Protein AF-A0A200QWJ7-F1 (afdb_monomer_lite)

Secondary structure (DSSP, 8-state):
---TTTEEEEEEEE-SSEEEEEEEETTT--EEEEEEEE--SSGGGHHHHHHHHHHHHHSS-S-EEEEEE----S-GGGS-----SS---------

Radius of gyration: 20.04 Å; chains: 1; bounding box: 32×30×62 Å

Organism: Macleaya cordata (NCBI:txid56857)

InterPro domains:
  IPR005135 Endonuclease/exonuclease/phosphatase [PF03372] (32-87)
  IPR036691 Endonuclease/exonuclease/phosphatase superfamily [G3DSA:3.60.10.10] (1-93)
  IPR036691 Endonuclease/exonuclease/phosphatase superfamily [SSF56219] (24-78)

Foldseek 3Di:
DDDCQFKDWDDWDDDPFKIKTWIAGPPPRAIEIEIEGDADLDPVCLVVVVVVVVCSCPVPVHHYDYDYDNNDDPDPVVPPPPPDDDDDDDDDDDD

pLDDT: mean 84.09, std 18.81, range [35.03, 97.62]

Sequence (95 aa):
MWDDLKLELKDELITTHSLSLLFRNRVDDFEWGFTYVYSPIEYSKKVSFWAELDVARNWKQVPWVVAGDFNATLDKAERNRRGRGGGGGWGQEEI

Structure (mmCIF, N/CA/C/O backbone):
data_AF-A0A200QWJ7-F1
#
_entry.id   AF-A0A200QWJ7-F1
#
loop_
_atom_site.group_PDB
_atom_site.id
_atom_site.type_symbol
_atom_site.label_atom_id
_atom_site.label_alt_id
_atom_site.label_comp_id
_atom_site.label_asym_id
_atom_site.label_entity_id
_atom_site.label_seq_id
_atom_site.pdbx_PDB_ins_code
_atom_site.Cartn_x
_atom_site.Cartn_y
_atom_site.Cartn_z
_atom_site.occupancy
_atom_site.B_iso_or_equiv
_atom_site.auth_seq_id
_atom_site.auth_comp_id
_atom_site.auth_asym_id
_atom_site.auth_atom_id
_atom_site.pdbx_PDB_model_num
ATOM 1 N N . MET A 1 1 ? -12.396 16.040 -0.297 1.00 57.06 1 MET A N 1
ATOM 2 C CA . MET A 1 1 ? -11.797 16.082 1.052 1.00 57.06 1 MET A CA 1
ATOM 3 C C . MET A 1 1 ? -12.404 14.919 1.814 1.00 57.06 1 MET A C 1
ATOM 5 O O . MET A 1 1 ? -13.611 14.740 1.687 1.00 57.06 1 MET A O 1
ATOM 9 N N . TRP A 1 2 ? -11.602 14.052 2.430 1.00 69.31 2 TRP A N 1
ATOM 10 C CA . TRP A 1 2 ? -12.125 12.889 3.159 1.00 69.31 2 TRP A CA 1
ATOM 11 C C . TRP A 1 2 ? -12.969 13.352 4.359 1.00 69.31 2 TRP A C 1
ATOM 13 O O . TRP A 1 2 ? -12.809 14.469 4.844 1.00 69.31 2 TRP A O 1
ATOM 23 N N . ASP A 1 3 ? -13.922 12.523 4.784 1.00 78.88 3 ASP A N 1
ATOM 24 C CA . ASP A 1 3 ? -14.778 12.821 5.933 1.00 78.88 3 ASP A CA 1
ATOM 25 C C . ASP A 1 3 ? -14.004 12.510 7.223 1.00 78.88 3 ASP A C 1
ATOM 27 O O . ASP A 1 3 ? -13.919 11.352 7.644 1.00 78.88 3 ASP A O 1
ATOM 31 N N . ASP A 1 4 ? -13.417 13.546 7.828 1.00 79.06 4 ASP A N 1
ATOM 32 C CA . ASP A 1 4 ? -12.613 13.459 9.059 1.00 79.06 4 ASP A CA 1
ATOM 33 C C . ASP A 1 4 ? -13.392 12.879 10.252 1.00 79.06 4 ASP A C 1
ATOM 35 O O . ASP A 1 4 ? -12.796 12.439 11.241 1.00 79.06 4 ASP A O 1
ATOM 39 N N . LEU A 1 5 ? -14.727 12.848 10.167 1.00 82.69 5 LEU A N 1
ATOM 40 C CA . LEU A 1 5 ? -15.597 12.247 11.178 1.00 82.69 5 LEU A CA 1
ATOM 41 C C . LEU A 1 5 ? -15.687 10.722 11.052 1.00 82.69 5 LEU A C 1
ATOM 43 O O . LEU A 1 5 ? -16.142 10.066 11.987 1.00 82.69 5 LEU A O 1
ATOM 47 N N . LYS A 1 6 ? -15.253 10.144 9.927 1.00 88.06 6 LYS A N 1
ATOM 48 C CA . LYS A 1 6 ? -15.324 8.697 9.662 1.00 88.06 6 LYS A CA 1
ATOM 49 C C . LYS A 1 6 ? -13.958 8.038 9.606 1.00 88.06 6 LYS A C 1
ATOM 51 O O . LYS A 1 6 ? -13.812 6.918 10.085 1.00 88.06 6 LYS A O 1
ATOM 56 N N . LEU A 1 7 ? -12.967 8.720 9.042 1.00 93.69 7 LEU A N 1
ATOM 57 C CA . LEU A 1 7 ? -11.618 8.187 8.885 1.00 93.6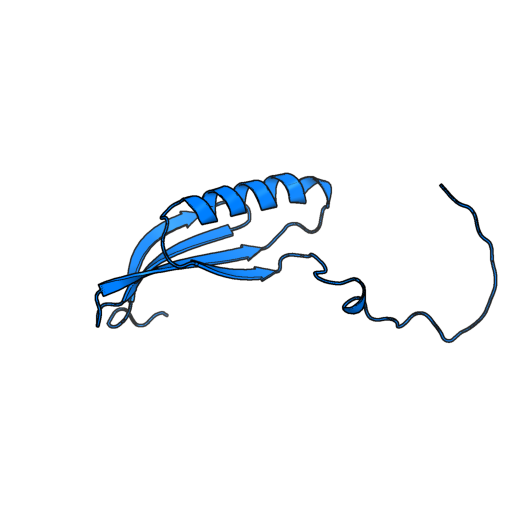9 7 LEU A CA 1
ATOM 58 C C . LEU A 1 7 ? -10.611 9.046 9.643 1.00 93.69 7 LEU A C 1
ATOM 60 O O . LEU A 1 7 ? -10.645 10.272 9.604 1.00 93.69 7 LEU A O 1
ATOM 64 N N . GLU A 1 8 ? -9.692 8.376 10.320 1.00 94.62 8 GLU A N 1
ATOM 65 C CA . GLU A 1 8 ? -8.505 8.968 10.919 1.00 94.62 8 GLU A CA 1
ATOM 66 C C . GLU A 1 8 ? -7.282 8.526 10.123 1.00 94.62 8 GLU A C 1
ATOM 68 O O . GLU A 1 8 ? -7.020 7.328 10.020 1.00 94.62 8 GLU A O 1
ATOM 73 N N . LEU A 1 9 ? -6.527 9.479 9.578 1.00 94.56 9 LEU A N 1
ATOM 74 C CA . LEU A 1 9 ? -5.208 9.202 9.019 1.00 94.56 9 LEU A CA 1
ATOM 75 C C . LEU A 1 9 ? -4.214 9.007 10.171 1.00 94.56 9 LEU A C 1
ATOM 77 O O . LEU A 1 9 ? -4.026 9.906 10.989 1.00 94.56 9 LEU A O 1
ATOM 81 N N . LYS A 1 10 ? -3.607 7.823 10.244 1.00 95.12 10 LYS A N 1
ATOM 82 C CA . LYS A 1 10 ? -2.647 7.439 11.286 1.00 95.12 10 LYS A CA 1
ATOM 83 C C . LYS A 1 10 ? -1.207 7.714 10.891 1.00 95.12 10 LYS A C 1
ATOM 85 O O . LYS A 1 10 ? -0.406 8.086 11.741 1.00 95.12 10 LYS A O 1
ATOM 90 N N . ASP A 1 11 ? -0.879 7.446 9.634 1.00 95.81 11 ASP A N 1
ATOM 91 C CA . ASP A 1 11 ? 0.488 7.494 9.132 1.00 95.81 11 ASP A CA 1
ATOM 92 C C . ASP A 1 11 ? 0.482 7.582 7.603 1.00 95.81 11 ASP A C 1
ATOM 94 O O . ASP A 1 11 ? -0.481 7.158 6.952 1.00 95.81 11 ASP A O 1
ATOM 98 N N . GLU A 1 12 ? 1.577 8.071 7.035 1.00 95.88 12 GLU A N 1
ATOM 99 C CA . GLU A 1 12 ? 1.791 8.122 5.592 1.00 95.88 12 GLU A CA 1
ATOM 100 C C . GLU A 1 12 ? 3.221 7.726 5.205 1.00 95.88 12 GLU A C 1
ATOM 102 O O . GLU A 1 12 ? 4.191 7.983 5.914 1.00 95.88 12 GLU A O 1
ATOM 107 N N . LEU A 1 13 ? 3.348 7.093 4.043 1.00 96.19 13 LEU A N 1
ATOM 108 C CA . LEU A 1 13 ? 4.617 6.773 3.408 1.00 96.19 13 LEU A CA 1
ATOM 109 C C . LEU A 1 13 ? 4.560 7.255 1.961 1.00 96.19 13 LEU A C 1
ATOM 111 O O . LEU A 1 13 ? 3.790 6.741 1.147 1.00 96.19 13 LEU A O 1
ATOM 115 N N . ILE A 1 14 ? 5.399 8.236 1.647 1.00 96.44 14 ILE A N 1
ATOM 116 C CA . ILE A 1 14 ? 5.514 8.823 0.313 1.00 96.44 14 ILE A CA 1
ATOM 117 C C . ILE A 1 14 ? 6.805 8.316 -0.322 1.00 96.44 14 ILE A C 1
ATOM 119 O O . ILE A 1 14 ? 7.888 8.473 0.242 1.00 96.44 14 ILE A O 1
ATOM 123 N N . THR A 1 15 ? 6.692 7.717 -1.502 1.00 95.94 15 THR A N 1
ATOM 124 C CA . THR A 1 15 ? 7.831 7.278 -2.312 1.00 95.94 15 THR A CA 1
ATOM 125 C C . THR A 1 15 ? 7.784 7.940 -3.685 1.00 95.94 15 THR A C 1
ATOM 127 O O . THR A 1 15 ? 6.902 8.742 -3.985 1.00 95.94 15 THR A O 1
ATOM 130 N N . THR A 1 16 ? 8.743 7.605 -4.546 1.00 95.62 16 THR A N 1
ATOM 131 C CA . THR A 1 16 ? 8.825 8.144 -5.907 1.00 95.62 16 THR A CA 1
ATOM 132 C C . THR A 1 16 ? 7.562 7.866 -6.723 1.00 95.62 16 THR A C 1
ATOM 134 O O . THR A 1 16 ? 7.128 8.719 -7.494 1.00 95.62 16 THR A O 1
ATOM 137 N N . HIS A 1 17 ? 6.979 6.675 -6.567 1.00 94.94 17 HIS A N 1
ATOM 138 C CA . HIS A 1 17 ? 5.876 6.202 -7.404 1.00 94.94 17 HIS A CA 1
ATOM 139 C C . HIS A 1 17 ? 4.616 5.833 -6.616 1.00 94.94 17 HIS A C 1
ATOM 141 O O . HIS A 1 17 ? 3.657 5.326 -7.206 1.00 94.94 17 HIS A O 1
ATOM 147 N N . SER A 1 18 ? 4.608 6.030 -5.295 1.00 96.00 18 SER A N 1
ATOM 148 C CA . SER A 1 18 ? 3.484 5.630 -4.454 1.00 96.00 18 SER A CA 1
ATOM 149 C C . SER A 1 18 ? 3.230 6.579 -3.285 1.00 96.00 18 SER A C 1
ATOM 151 O O . SER A 1 18 ? 4.147 7.185 -2.734 1.00 96.00 18 SER A O 1
ATOM 153 N N . LEU A 1 19 ? 1.959 6.673 -2.905 1.00 97.19 19 LEU A N 1
ATOM 154 C CA . LEU A 1 19 ? 1.479 7.304 -1.683 1.00 97.19 19 LEU A CA 1
ATOM 155 C C . LEU A 1 19 ? 0.725 6.239 -0.893 1.00 97.19 19 LEU A C 1
ATOM 157 O O . LEU A 1 19 ? -0.347 5.809 -1.316 1.00 97.19 19 LEU A O 1
ATOM 161 N N . SER A 1 20 ? 1.281 5.810 0.232 1.00 96.88 20 SER A N 1
ATOM 162 C CA . SER A 1 20 ? 0.653 4.839 1.126 1.00 96.88 20 SER A CA 1
ATOM 163 C C . SER A 1 20 ? 0.135 5.534 2.375 1.00 96.88 20 SER A C 1
ATOM 165 O O . SER A 1 20 ? 0.853 6.305 2.998 1.00 96.88 20 SER A O 1
ATOM 167 N N . LEU A 1 21 ? -1.107 5.251 2.739 1.00 96.19 21 LEU A N 1
ATOM 168 C CA . LEU A 1 21 ? -1.830 5.861 3.843 1.00 96.19 21 LEU A CA 1
ATOM 169 C C . LEU A 1 21 ? -2.338 4.756 4.761 1.00 96.19 21 LEU A C 1
ATOM 171 O O . LEU A 1 21 ? -2.895 3.763 4.289 1.00 96.19 21 LEU A O 1
ATOM 175 N N . LEU A 1 22 ? -2.163 4.932 6.066 1.00 96.62 22 LEU A N 1
ATOM 176 C CA . LEU A 1 22 ? -2.789 4.085 7.074 1.00 96.62 22 LEU A CA 1
ATOM 177 C C . LEU A 1 22 ? -4.016 4.807 7.622 1.00 96.62 22 LEU A C 1
ATOM 179 O O . LEU A 1 22 ? -3.893 5.874 8.224 1.00 96.62 22 LEU A O 1
ATOM 183 N N . PHE A 1 23 ? -5.188 4.210 7.448 1.00 95.38 23 PHE A N 1
ATOM 184 C CA . PHE A 1 23 ? -6.431 4.731 7.992 1.00 95.38 23 PHE A CA 1
ATOM 185 C C . PHE A 1 23 ? -6.931 3.875 9.143 1.00 95.38 23 PHE A C 1
ATOM 187 O O . PHE A 1 23 ? -6.804 2.654 9.126 1.00 95.38 23 PHE A O 1
ATOM 194 N N . ARG A 1 24 ? -7.589 4.532 10.096 1.00 96.12 24 ARG A N 1
ATOM 195 C CA . ARG A 1 24 ? -8.461 3.903 11.085 1.00 96.12 24 ARG A CA 1
ATOM 196 C C . ARG A 1 24 ? -9.886 4.402 10.891 1.00 96.12 24 ARG A C 1
ATOM 198 O O . ARG A 1 24 ? -10.119 5.612 10.867 1.00 96.12 24 ARG A O 1
ATOM 205 N N . ASN A 1 25 ? -10.844 3.492 10.766 1.00 95.25 25 ASN A N 1
ATOM 206 C CA . ASN A 1 25 ? -12.257 3.844 10.822 1.00 95.25 25 ASN A CA 1
ATOM 207 C C . ASN A 1 25 ? -12.633 4.202 12.265 1.00 95.25 25 ASN A C 1
ATOM 209 O O . ASN A 1 25 ? -12.386 3.437 13.190 1.00 95.25 25 ASN A O 1
ATOM 213 N N . ARG A 1 26 ? -13.233 5.376 12.469 1.00 93.50 26 ARG A N 1
ATOM 214 C CA . ARG A 1 26 ? -13.607 5.858 13.806 1.00 93.50 26 ARG A CA 1
ATOM 215 C C . ARG A 1 26 ? -14.787 5.100 14.419 1.00 93.50 26 ARG A C 1
ATOM 217 O O . ARG A 1 26 ? -14.989 5.196 15.622 1.00 93.50 26 ARG A O 1
ATOM 224 N N . VAL A 1 27 ? -15.588 4.408 13.605 1.00 93.44 27 VAL A N 1
ATOM 225 C CA . VAL A 1 27 ? -16.821 3.738 14.058 1.00 93.44 27 VAL A CA 1
ATOM 226 C C . VAL A 1 27 ? -16.537 2.382 14.705 1.00 93.44 27 VAL A C 1
ATOM 228 O O . VAL A 1 27 ? -17.177 2.038 15.694 1.00 93.44 27 VAL A O 1
ATOM 231 N N . ASP A 1 28 ? -15.606 1.615 14.145 1.00 95.12 28 ASP A N 1
ATOM 232 C CA . ASP A 1 28 ? -15.308 0.232 14.543 1.00 95.12 28 ASP A CA 1
ATOM 233 C C . ASP A 1 28 ? -13.823 -0.000 14.877 1.00 95.12 28 ASP A C 1
ATOM 235 O O . ASP A 1 28 ? -13.420 -1.138 15.109 1.00 95.12 28 ASP A O 1
ATOM 239 N N . ASP A 1 29 ? -13.014 1.067 14.901 1.00 95.38 29 ASP A N 1
ATOM 240 C CA . ASP A 1 29 ? -11.561 1.040 15.113 1.00 95.38 29 ASP A CA 1
ATOM 241 C C . ASP A 1 29 ? -10.785 0.156 14.114 1.00 95.38 29 ASP A C 1
ATOM 243 O O . ASP A 1 29 ? -9.623 -0.182 14.344 1.00 95.38 29 ASP A O 1
ATOM 247 N N . PHE A 1 30 ? -11.384 -0.188 12.970 1.00 96.00 30 PHE A N 1
ATOM 248 C CA . PHE A 1 30 ? -10.734 -1.014 11.959 1.00 96.00 30 PHE A CA 1
ATOM 249 C C . PHE A 1 30 ? -9.618 -0.253 11.233 1.00 96.00 30 PHE A C 1
ATOM 251 O O . PHE A 1 30 ? -9.854 0.806 10.640 1.00 96.00 30 PHE A O 1
ATOM 258 N N . GLU A 1 31 ? -8.408 -0.818 11.235 1.00 96.25 31 GLU A N 1
ATOM 259 C CA . GLU A 1 31 ? -7.248 -0.266 10.533 1.00 96.25 31 GLU A CA 1
ATOM 260 C C . GLU A 1 31 ? -7.023 -0.937 9.176 1.00 96.25 31 GLU A C 1
ATOM 262 O O . GLU A 1 31 ? -7.058 -2.163 9.047 1.00 96.25 31 GLU A O 1
ATOM 267 N N . TRP A 1 32 ? -6.763 -0.123 8.156 1.00 96.12 32 TRP A N 1
ATOM 268 C CA . TRP A 1 32 ? -6.491 -0.586 6.801 1.00 96.12 32 TRP A CA 1
ATOM 269 C C . TRP A 1 32 ? -5.562 0.371 6.060 1.00 96.12 32 TRP A C 1
ATOM 271 O O . TRP A 1 32 ? -5.542 1.581 6.290 1.00 96.12 32 TRP A O 1
ATOM 281 N N . GLY A 1 33 ? -4.764 -0.200 5.166 1.00 96.56 33 GLY A N 1
ATOM 282 C CA . GLY A 1 33 ? -3.828 0.526 4.328 1.00 96.56 33 GLY A CA 1
ATOM 283 C C . GLY A 1 33 ? -4.423 0.820 2.958 1.00 96.56 33 GLY A C 1
ATOM 284 O O . GLY A 1 33 ? -5.052 -0.042 2.342 1.00 96.56 33 GLY A O 1
ATOM 285 N N . PHE A 1 34 ? -4.151 2.011 2.443 1.00 96.38 34 PHE A N 1
ATOM 286 C CA . PHE A 1 34 ? -4.424 2.381 1.064 1.00 96.38 34 PHE A CA 1
ATOM 287 C C . PHE A 1 34 ? -3.142 2.851 0.394 1.00 96.38 34 PHE A C 1
ATOM 289 O O . PHE A 1 34 ? -2.506 3.774 0.886 1.00 96.38 34 PHE A O 1
ATOM 296 N N . THR A 1 35 ? -2.785 2.269 -0.746 1.00 97.62 35 THR A N 1
ATOM 297 C CA . THR A 1 35 ? -1.674 2.757 -1.563 1.00 97.62 35 THR A CA 1
ATOM 298 C C . THR A 1 35 ? -2.185 3.219 -2.915 1.00 97.62 35 THR A C 1
ATOM 300 O O . THR A 1 35 ? -2.727 2.432 -3.691 1.00 97.62 35 THR A O 1
ATOM 303 N N . TYR A 1 36 ? -1.973 4.496 -3.214 1.00 97.38 36 TYR A N 1
ATOM 304 C CA . TYR A 1 36 ? -2.123 5.032 -4.556 1.00 97.38 36 TYR A CA 1
ATOM 305 C C . TYR A 1 36 ? -0.793 4.934 -5.303 1.00 97.38 36 TYR A C 1
ATOM 307 O O . TYR A 1 36 ? 0.233 5.358 -4.772 1.00 97.38 36 TYR A O 1
ATOM 315 N N . VAL A 1 37 ? -0.792 4.399 -6.524 1.00 97.38 37 VAL A N 1
ATOM 316 C CA . VAL A 1 37 ? 0.417 4.261 -7.347 1.00 97.38 37 VAL A CA 1
ATOM 317 C C . VAL A 1 37 ? 0.341 5.006 -8.671 1.00 97.38 37 VAL A C 1
ATOM 319 O O . VAL A 1 37 ? -0.708 5.094 -9.310 1.00 97.38 37 VAL A O 1
ATOM 322 N N . TYR A 1 38 ? 1.504 5.464 -9.124 1.00 95.75 38 TYR A N 1
ATOM 323 C CA . TYR A 1 38 ? 1.728 5.880 -10.499 1.00 95.75 38 TYR A CA 1
ATOM 324 C C . TYR A 1 38 ? 3.046 5.290 -11.003 1.00 95.75 38 TYR A C 1
ATOM 326 O O . TYR A 1 38 ? 4.137 5.793 -10.735 1.00 95.75 38 TYR A O 1
ATOM 334 N N . SER A 1 39 ? 2.942 4.158 -11.693 1.00 95.31 39 SER A N 1
ATOM 335 C CA . SER A 1 39 ? 4.088 3.370 -12.131 1.00 95.31 39 SER A CA 1
ATOM 336 C C . SER A 1 39 ? 4.802 4.021 -13.318 1.00 95.31 39 SER A C 1
ATOM 338 O O . SER A 1 39 ? 4.138 4.549 -14.211 1.00 95.31 39 SER A O 1
ATOM 340 N N . PRO A 1 40 ? 6.139 3.934 -13.411 1.00 94.31 40 PRO A N 1
ATOM 341 C CA . PRO A 1 40 ? 6.877 4.489 -14.538 1.00 94.31 40 PRO A CA 1
ATOM 342 C C . PRO A 1 40 ? 6.533 3.766 -15.846 1.00 94.31 40 PRO A C 1
ATOM 344 O O . PRO A 1 40 ? 6.237 2.567 -15.854 1.00 94.31 40 PRO A O 1
ATOM 347 N N . ILE A 1 41 ? 6.603 4.489 -16.965 1.00 92.25 41 ILE A N 1
ATOM 348 C CA . ILE A 1 41 ? 6.424 3.918 -18.311 1.00 92.25 41 ILE A CA 1
ATOM 349 C C . ILE A 1 41 ? 7.677 3.129 -18.717 1.00 92.25 41 ILE A C 1
ATOM 351 O O . ILE A 1 41 ? 7.581 2.105 -19.395 1.00 92.25 41 ILE A O 1
ATOM 355 N N . GLU A 1 42 ? 8.863 3.571 -18.285 1.00 92.19 42 GLU A N 1
ATOM 356 C CA . GLU A 1 42 ? 10.115 2.912 -18.647 1.00 92.19 42 GLU A CA 1
ATOM 357 C C . GLU A 1 42 ? 10.267 1.558 -17.944 1.00 92.19 42 GLU A C 1
ATOM 359 O O . GLU A 1 42 ? 10.278 1.466 -16.714 1.00 92.19 42 GLU A O 1
ATOM 364 N N . TYR A 1 43 ? 10.473 0.499 -18.733 1.00 88.75 43 TYR A N 1
ATOM 365 C CA . TYR A 1 43 ? 10.627 -0.865 -18.221 1.00 88.75 43 TYR A CA 1
ATOM 366 C C . TYR A 1 43 ? 11.789 -1.003 -17.223 1.00 88.75 43 TYR A C 1
ATOM 368 O O . TYR A 1 43 ? 11.672 -1.711 -16.226 1.00 88.75 43 TYR A O 1
ATOM 376 N N . SER A 1 44 ? 12.887 -0.269 -17.437 1.00 92.06 44 SER A N 1
ATOM 377 C CA . SER A 1 44 ? 14.060 -0.277 -16.551 1.00 92.06 44 SER A CA 1
ATOM 378 C C . SER A 1 44 ? 13.755 0.190 -15.124 1.00 92.06 44 SER A C 1
ATOM 380 O O . SER A 1 44 ? 14.414 -0.255 -14.188 1.00 92.06 44 SER A O 1
ATOM 382 N N . LYS A 1 45 ? 12.735 1.036 -14.935 1.00 93.00 45 LYS A N 1
ATOM 383 C CA . LYS A 1 45 ? 12.313 1.541 -13.618 1.00 93.00 45 L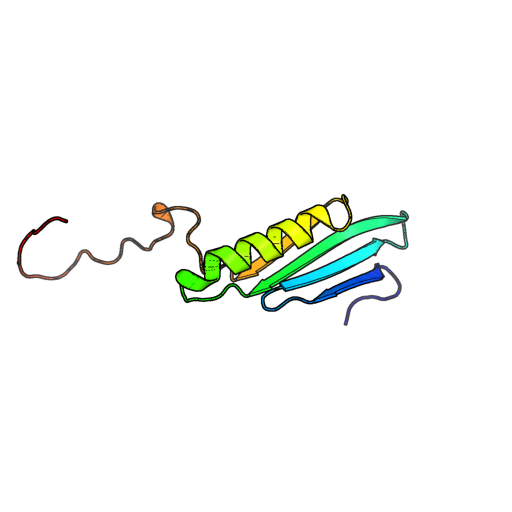YS A CA 1
ATOM 384 C C . LYS A 1 45 ? 11.211 0.699 -12.971 1.00 93.00 45 LYS A C 1
ATOM 386 O O . LYS A 1 45 ? 10.831 0.950 -11.829 1.00 93.00 45 LYS A O 1
ATOM 391 N N . LYS A 1 46 ? 10.687 -0.322 -13.659 1.00 92.69 46 LYS A N 1
ATOM 392 C CA . LYS A 1 46 ? 9.659 -1.204 -13.084 1.00 92.69 46 LYS A CA 1
ATOM 393 C C . LYS A 1 46 ? 10.187 -2.001 -11.897 1.00 92.69 46 LYS A C 1
ATOM 395 O O . LYS A 1 46 ? 9.447 -2.213 -10.949 1.00 92.69 46 LYS A O 1
ATOM 400 N N . VAL A 1 47 ? 11.457 -2.410 -11.918 1.00 94.19 47 VAL A N 1
ATOM 401 C CA . VAL A 1 47 ? 12.063 -3.168 -10.809 1.00 94.19 47 VAL A CA 1
ATOM 402 C C . VAL A 1 47 ? 12.048 -2.351 -9.516 1.00 94.19 47 VAL A C 1
ATOM 404 O O . VAL A 1 47 ? 11.604 -2.852 -8.488 1.00 94.19 47 VAL A O 1
ATOM 407 N N . SER A 1 48 ? 12.459 -1.079 -9.573 1.00 93.81 48 SER A N 1
ATOM 408 C CA . SER A 1 48 ? 12.405 -0.190 -8.408 1.00 93.81 48 SER A CA 1
ATOM 409 C C . SER A 1 48 ? 10.968 0.091 -7.974 1.00 93.81 48 SER A C 1
ATOM 411 O O . SER A 1 48 ? 10.686 0.067 -6.785 1.00 93.81 48 SER A O 1
ATOM 413 N N . PHE A 1 49 ? 10.045 0.275 -8.923 1.00 95.62 49 PHE A N 1
ATOM 414 C CA . PHE A 1 49 ? 8.621 0.441 -8.623 1.00 95.62 49 PHE A CA 1
ATOM 415 C C . PHE A 1 49 ? 8.038 -0.749 -7.845 1.00 95.62 49 PHE A C 1
ATOM 417 O O . PHE A 1 49 ? 7.358 -0.558 -6.839 1.00 95.62 49 PHE A O 1
ATOM 424 N N . TRP A 1 50 ? 8.319 -1.981 -8.276 1.00 94.81 50 TRP A N 1
ATOM 425 C CA . TRP A 1 50 ? 7.837 -3.174 -7.577 1.00 94.81 50 TRP A CA 1
ATOM 426 C C . TRP A 1 50 ? 8.482 -3.344 -6.199 1.00 94.81 50 TRP A C 1
ATOM 428 O O . TRP A 1 50 ? 7.802 -3.775 -5.272 1.00 94.81 50 TRP A O 1
ATOM 438 N N . ALA A 1 51 ? 9.752 -2.960 -6.039 1.00 95.81 51 ALA A N 1
ATOM 439 C CA . ALA A 1 51 ? 10.410 -2.942 -4.734 1.00 95.81 51 ALA A CA 1
ATOM 440 C C . ALA A 1 51 ? 9.787 -1.904 -3.782 1.00 95.81 51 ALA A C 1
ATOM 442 O O . ALA A 1 51 ? 9.547 -2.215 -2.619 1.00 95.81 51 ALA A O 1
ATOM 443 N N . GLU A 1 52 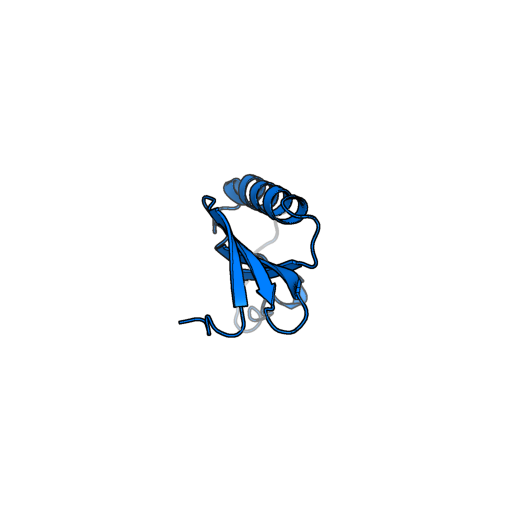? 9.461 -0.699 -4.268 1.00 95.00 52 GLU A N 1
ATOM 444 C CA . GLU A 1 52 ? 8.717 0.306 -3.489 1.00 95.00 52 GLU A CA 1
ATOM 445 C C . GLU A 1 52 ? 7.353 -0.240 -3.032 1.00 95.00 52 GLU A C 1
ATOM 447 O O . GLU A 1 52 ? 6.977 -0.088 -1.869 1.00 95.00 52 GLU A O 1
ATOM 452 N N . LEU A 1 53 ? 6.628 -0.925 -3.923 1.00 94.75 53 LEU A N 1
ATOM 453 C CA . LEU A 1 53 ? 5.339 -1.545 -3.604 1.00 94.75 53 LEU A CA 1
ATOM 454 C C . LEU A 1 53 ? 5.443 -2.684 -2.582 1.00 94.75 53 LEU A C 1
ATOM 456 O O . LEU A 1 53 ? 4.544 -2.842 -1.756 1.00 94.75 53 LEU A O 1
ATOM 460 N N . ASP A 1 54 ? 6.518 -3.470 -2.617 1.00 95.12 54 ASP A N 1
ATOM 461 C CA . ASP A 1 54 ? 6.759 -4.517 -1.621 1.00 95.12 54 ASP A CA 1
ATOM 462 C C . ASP A 1 54 ? 7.026 -3.920 -0.230 1.00 95.12 54 ASP A C 1
ATOM 464 O O . ASP A 1 54 ? 6.495 -4.404 0.771 1.00 95.12 54 ASP A O 1
ATOM 468 N N . VAL A 1 55 ? 7.751 -2.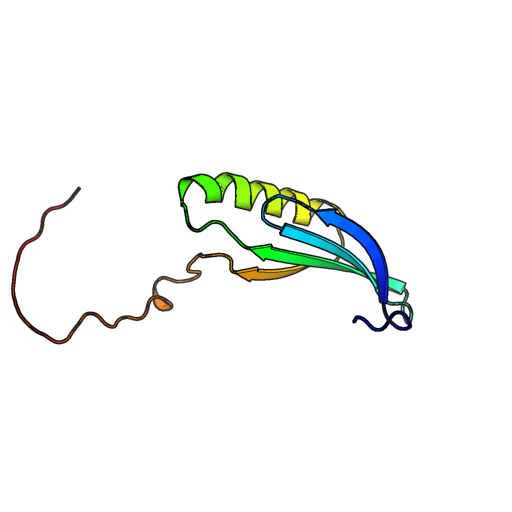797 -0.160 1.00 94.69 55 VAL A N 1
ATOM 469 C CA . VAL A 1 55 ? 7.914 -2.039 1.090 1.00 94.69 55 VAL A CA 1
ATOM 470 C C . VAL A 1 55 ? 6.559 -1.546 1.602 1.00 94.69 55 VAL A C 1
ATOM 472 O O . VAL A 1 55 ? 6.250 -1.742 2.777 1.00 9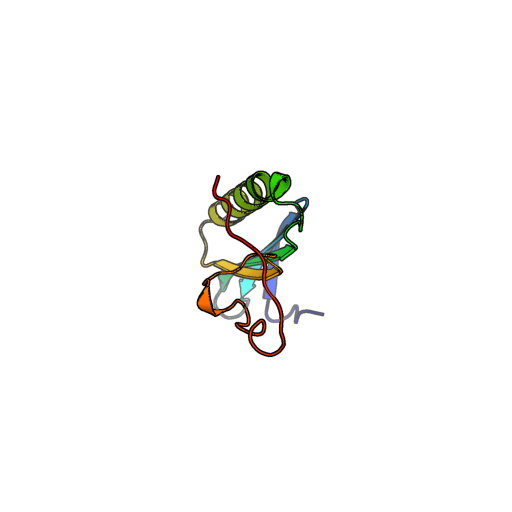4.69 55 VAL A O 1
ATOM 475 N N . ALA A 1 56 ? 5.721 -0.973 0.731 1.00 93.12 56 ALA A N 1
ATOM 476 C CA . ALA A 1 56 ? 4.388 -0.495 1.102 1.00 93.12 56 ALA A CA 1
ATOM 477 C C . ALA A 1 56 ? 3.487 -1.621 1.643 1.00 93.12 56 ALA A C 1
ATOM 479 O O . ALA A 1 56 ? 2.853 -1.455 2.687 1.00 93.12 56 ALA A O 1
ATOM 480 N N . ARG A 1 57 ? 3.483 -2.791 0.988 1.00 92.94 57 ARG A N 1
ATOM 481 C CA . ARG A 1 57 ? 2.724 -3.977 1.423 1.00 92.94 57 ARG A CA 1
ATOM 482 C C . ARG A 1 57 ? 3.102 -4.424 2.835 1.00 92.94 57 ARG A C 1
ATOM 484 O O . ARG A 1 57 ? 2.235 -4.790 3.627 1.00 92.94 57 ARG A O 1
ATOM 491 N N . ASN A 1 58 ? 4.398 -4.430 3.136 1.00 92.44 58 ASN A N 1
ATOM 492 C CA . ASN A 1 58 ? 4.930 -4.954 4.394 1.00 92.44 58 ASN A CA 1
ATOM 493 C C . ASN A 1 58 ? 5.019 -3.900 5.508 1.00 92.44 58 ASN A C 1
ATOM 495 O O . ASN A 1 58 ? 5.390 -4.227 6.633 1.00 92.44 58 ASN A O 1
ATOM 499 N N . TRP A 1 59 ? 4.662 -2.646 5.226 1.00 91.19 59 TRP A N 1
ATOM 500 C CA . TRP A 1 59 ? 4.857 -1.534 6.151 1.00 91.19 59 TRP A CA 1
ATOM 501 C C . TRP A 1 59 ? 4.038 -1.653 7.445 1.00 91.19 59 TRP A C 1
ATOM 503 O O . TRP A 1 59 ? 4.585 -1.428 8.525 1.00 91.19 59 TRP A O 1
ATOM 513 N N . LYS A 1 60 ? 2.745 -2.011 7.358 1.00 87.06 60 LYS A N 1
ATOM 514 C CA . LYS A 1 60 ? 1.821 -2.011 8.517 1.00 87.06 60 LYS A CA 1
ATOM 515 C C . LYS A 1 60 ? 1.133 -3.345 8.820 1.00 87.06 60 LYS A C 1
ATOM 517 O O . LYS A 1 60 ? 0.501 -3.447 9.861 1.00 87.06 60 LYS A O 1
ATOM 522 N N . GLN A 1 61 ? 1.267 -4.362 7.962 1.00 90.44 61 GLN A N 1
ATOM 523 C CA . GLN A 1 61 ? 0.651 -5.693 8.154 1.00 90.44 61 GLN A CA 1
ATOM 524 C C . GLN A 1 61 ? -0.876 -5.661 8.414 1.00 90.44 61 GLN A C 1
ATOM 526 O O . GLN A 1 61 ? -1.414 -6.505 9.126 1.00 90.44 61 GLN A O 1
ATOM 531 N N . VAL A 1 62 ? -1.583 -4.695 7.822 1.00 95.38 62 VAL A N 1
ATOM 532 C CA . VAL A 1 62 ? -3.049 -4.545 7.878 1.00 95.38 62 VAL A CA 1
ATOM 533 C C . VAL A 1 62 ? -3.687 -4.956 6.545 1.00 95.38 62 VAL A C 1
ATOM 535 O O . VAL A 1 62 ? -2.976 -5.051 5.538 1.00 95.38 62 VAL A O 1
ATOM 538 N N . PRO A 1 63 ? -5.016 -5.174 6.481 1.00 96.25 63 PRO A N 1
ATOM 539 C CA . PRO A 1 63 ? -5.728 -5.270 5.210 1.00 96.25 63 PRO A CA 1
ATOM 540 C C . PRO A 1 63 ? -5.381 -4.086 4.304 1.00 96.25 63 PRO A C 1
ATOM 542 O O . PRO A 1 63 ? -5.363 -2.939 4.748 1.00 96.25 63 PRO A O 1
ATOM 545 N N . TRP A 1 64 ? -5.065 -4.369 3.042 1.00 95.75 64 TRP A N 1
ATOM 546 C CA . TRP A 1 64 ? -4.416 -3.413 2.151 1.00 95.75 64 TRP A CA 1
ATOM 547 C C . TRP A 1 64 ? -5.116 -3.353 0.801 1.00 95.75 64 TRP A C 1
ATOM 549 O O . TRP A 1 64 ? -5.380 -4.382 0.176 1.00 95.75 64 TRP A O 1
ATOM 559 N N . VAL A 1 65 ? -5.394 -2.135 0.351 1.00 96.31 65 VAL A N 1
ATOM 560 C CA . VAL A 1 65 ? -5.922 -1.847 -0.980 1.00 96.31 65 VAL A CA 1
ATOM 561 C C . VAL A 1 65 ? -4.881 -1.054 -1.754 1.00 96.31 65 VAL A C 1
ATOM 563 O O . VAL A 1 65 ? -4.344 -0.069 -1.252 1.00 96.31 65 VAL A O 1
ATOM 566 N N . VAL A 1 66 ? -4.640 -1.452 -3.002 1.00 96.25 66 VAL A N 1
ATOM 567 C CA . VAL A 1 66 ? -3.792 -0.710 -3.940 1.00 96.25 66 VAL A CA 1
ATOM 568 C C . VAL A 1 66 ? -4.624 -0.277 -5.126 1.00 96.25 66 VAL A C 1
ATOM 570 O O . VAL A 1 66 ? -5.354 -1.084 -5.699 1.00 96.25 66 VAL A O 1
ATOM 573 N N . ALA A 1 67 ? -4.493 0.984 -5.512 1.00 96.50 67 ALA A N 1
ATOM 574 C CA . ALA A 1 67 ? -5.153 1.538 -6.681 1.00 96.50 67 ALA A CA 1
ATOM 575 C C . ALA A 1 67 ? -4.214 2.483 -7.430 1.00 96.50 67 ALA A C 1
ATOM 577 O O . ALA A 1 67 ? -3.293 3.046 -6.848 1.00 96.50 67 ALA A O 1
ATOM 578 N N . GLY A 1 68 ? -4.461 2.685 -8.720 1.00 95.31 68 GLY A N 1
ATOM 579 C CA . GLY A 1 68 ? -3.692 3.615 -9.539 1.00 95.31 68 GLY A CA 1
ATOM 580 C C . GLY A 1 68 ? -3.319 3.028 -10.890 1.00 95.31 68 GLY A C 1
ATOM 581 O O . GLY A 1 68 ? -3.872 2.012 -11.316 1.00 95.31 68 GLY A O 1
ATOM 582 N N . ASP A 1 69 ? -2.381 3.688 -11.562 1.00 94.12 69 ASP A N 1
ATOM 583 C CA . ASP A 1 69 ? -1.902 3.271 -12.875 1.00 94.12 69 ASP A CA 1
ATOM 584 C C . ASP A 1 69 ? -0.601 2.479 -12.734 1.00 94.12 69 ASP A C 1
ATOM 586 O O . ASP A 1 69 ? 0.452 3.008 -12.371 1.00 94.12 69 ASP A O 1
ATOM 590 N N . PHE A 1 70 ? -0.675 1.185 -13.026 1.00 92.25 70 PHE A N 1
ATOM 591 C CA . PHE A 1 70 ? 0.474 0.290 -12.964 1.00 92.25 70 PHE A CA 1
ATOM 592 C C . PHE A 1 70 ? 1.305 0.309 -14.245 1.00 92.25 70 PHE A C 1
ATOM 594 O O . PHE A 1 70 ? 2.391 -0.275 -14.253 1.00 92.25 70 PHE A O 1
ATOM 601 N N . ASN A 1 71 ? 0.836 0.952 -15.324 1.00 90.62 71 ASN A N 1
ATOM 602 C CA . ASN A 1 71 ? 1.468 0.934 -16.644 1.00 90.62 71 ASN A CA 1
ATOM 603 C C . ASN A 1 71 ? 1.928 -0.488 -17.025 1.00 90.62 71 ASN A C 1
ATOM 605 O O . ASN A 1 71 ? 3.065 -0.703 -17.453 1.00 90.62 71 ASN A O 1
ATOM 609 N N . ALA A 1 72 ? 1.086 -1.480 -16.735 1.00 85.62 72 ALA A N 1
ATOM 610 C CA . ALA A 1 72 ? 1.361 -2.900 -16.885 1.00 85.62 72 ALA A CA 1
ATOM 611 C C . ALA A 1 72 ? 0.093 -3.598 -17.376 1.00 85.62 72 ALA A C 1
ATOM 613 O O . ALA A 1 72 ? -1.014 -3.242 -16.985 1.00 85.62 72 ALA A O 1
ATOM 614 N N . THR A 1 73 ? 0.265 -4.579 -18.255 1.00 84.81 73 THR A N 1
ATOM 615 C CA . THR A 1 73 ? -0.832 -5.426 -18.725 1.00 84.81 73 THR A CA 1
ATOM 616 C C . THR A 1 73 ? -0.924 -6.643 -17.809 1.00 84.81 73 THR A C 1
ATOM 618 O O . THR A 1 73 ? 0.093 -7.310 -17.611 1.00 84.81 73 THR A O 1
ATOM 621 N N . LEU A 1 74 ? -2.107 -6.933 -17.266 1.00 83.62 74 LEU A N 1
ATOM 622 C CA . LEU A 1 74 ? -2.331 -8.093 -16.404 1.00 83.62 74 LEU A CA 1
ATOM 623 C C . LEU A 1 74 ? -2.440 -9.375 -17.239 1.00 83.62 74 LEU A C 1
ATOM 625 O O . LEU A 1 74 ? -1.859 -10.397 -16.881 1.00 83.62 74 LEU A O 1
ATOM 629 N N . ASP A 1 75 ? -3.119 -9.300 -18.386 1.00 82.62 75 ASP A N 1
ATOM 630 C CA . ASP A 1 75 ? -3.258 -10.416 -19.325 1.00 82.62 75 ASP A CA 1
ATOM 631 C C . ASP A 1 75 ? -2.963 -9.973 -20.766 1.00 82.62 75 ASP A C 1
ATOM 633 O O . ASP A 1 75 ? -3.394 -8.922 -21.235 1.00 82.62 75 ASP A O 1
ATOM 637 N N . LYS A 1 76 ? -2.283 -10.827 -21.536 1.00 76.56 76 LYS A N 1
ATOM 638 C CA . LYS A 1 76 ? -2.121 -10.656 -22.986 1.00 76.56 76 LYS A CA 1
ATOM 639 C C . LYS A 1 76 ? -3.460 -10.432 -23.705 1.00 76.56 76 LYS A C 1
ATOM 641 O O . LYS A 1 76 ? -3.454 -9.776 -24.744 1.00 76.56 76 LYS A O 1
ATOM 646 N N . ALA A 1 77 ? -4.572 -10.950 -23.180 1.00 81.75 77 ALA A N 1
ATOM 647 C CA . ALA A 1 77 ? -5.920 -10.734 -23.707 1.00 81.75 77 ALA A CA 1
ATOM 648 C C . ALA A 1 77 ? -6.439 -9.290 -23.549 1.00 81.75 77 ALA A C 1
ATOM 650 O O . ALA A 1 77 ? -7.262 -8.857 -24.353 1.00 81.75 77 ALA A O 1
ATOM 651 N N . GLU A 1 78 ? -5.940 -8.525 -22.572 1.00 75.62 78 GLU A N 1
ATOM 652 C CA . GLU A 1 78 ? -6.297 -7.109 -22.374 1.00 75.62 78 GLU A CA 1
ATOM 653 C C . GLU A 1 78 ? -5.684 -6.203 -23.445 1.00 75.62 78 GLU A C 1
ATOM 655 O O . GLU A 1 78 ? -6.165 -5.095 -23.698 1.00 75.62 78 GLU A O 1
ATOM 660 N N . ARG A 1 79 ? -4.629 -6.671 -24.126 1.00 70.62 79 ARG A N 1
ATOM 661 C CA . ARG A 1 79 ? -4.121 -5.983 -25.311 1.00 70.62 79 ARG A CA 1
ATOM 662 C C . ARG A 1 79 ? -5.167 -6.104 -26.407 1.00 70.62 79 ARG A C 1
ATOM 664 O O . ARG A 1 79 ? -5.357 -7.179 -26.974 1.00 70.62 79 ARG A O 1
ATOM 671 N N . ASN A 1 80 ? -5.806 -4.983 -26.737 1.00 69.88 80 ASN A N 1
ATOM 672 C CA . ASN A 1 80 ? -6.710 -4.877 -27.877 1.00 69.88 80 ASN A CA 1
ATOM 673 C C . ASN A 1 80 ? -6.091 -5.562 -29.107 1.00 69.88 80 ASN A C 1
ATOM 675 O O . ASN A 1 80 ? -5.141 -5.060 -29.711 1.00 69.88 80 ASN A O 1
ATOM 679 N N . ARG A 1 81 ? -6.660 -6.703 -29.514 1.00 61.00 81 ARG A N 1
ATOM 680 C CA . ARG A 1 81 ? -6.400 -7.358 -30.803 1.00 61.00 81 ARG A CA 1
ATOM 681 C C . ARG A 1 81 ? -7.031 -6.517 -31.921 1.00 61.00 81 ARG A C 1
ATOM 683 O O . ARG A 1 81 ? -7.947 -6.945 -32.611 1.00 61.00 81 ARG A O 1
ATOM 690 N N . ARG A 1 82 ? -6.565 -5.285 -32.114 1.00 54.09 82 ARG A N 1
ATOM 691 C CA . ARG A 1 82 ? -6.897 -4.462 -33.283 1.00 54.09 82 ARG A CA 1
ATOM 692 C C . ARG A 1 82 ? -5.621 -4.111 -34.023 1.00 54.09 82 ARG A C 1
ATOM 694 O O . ARG A 1 82 ? -5.099 -3.012 -33.961 1.00 54.09 82 ARG A O 1
ATOM 701 N N . GLY A 1 83 ? -5.158 -5.131 -34.732 1.00 53.94 83 GLY A N 1
ATOM 702 C CA . GLY A 1 83 ? -4.132 -5.061 -35.761 1.00 53.94 83 GLY A CA 1
ATOM 703 C C . GLY A 1 83 ? -4.345 -6.169 -36.789 1.00 53.94 83 GLY A C 1
ATOM 704 O O . GLY 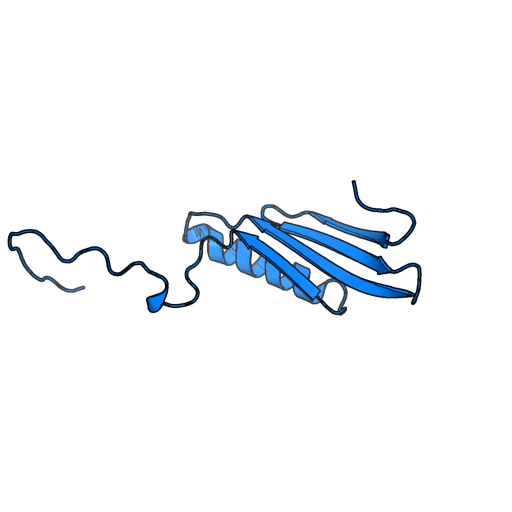A 1 83 ? -3.402 -6.849 -37.168 1.00 53.94 83 GLY A O 1
ATOM 705 N N . ARG A 1 84 ? -5.596 -6.432 -37.189 1.00 56.12 84 ARG A N 1
ATOM 706 C CA . ARG A 1 84 ? -5.894 -7.224 -38.389 1.00 56.12 84 ARG A CA 1
ATOM 707 C C . ARG A 1 84 ? -7.034 -6.582 -39.161 1.00 56.12 84 ARG A C 1
ATOM 709 O O . ARG A 1 84 ? -8.194 -6.704 -38.784 1.00 56.12 84 ARG A O 1
ATOM 716 N N . GLY A 1 85 ? -6.649 -5.914 -40.243 1.00 47.66 85 GLY A N 1
ATOM 717 C CA . GLY A 1 85 ? -7.548 -5.421 -41.274 1.00 47.66 85 GLY A CA 1
ATOM 718 C C . GLY A 1 85 ? -6.903 -4.369 -42.172 1.00 47.66 85 GLY A C 1
ATOM 719 O O . GLY A 1 85 ? -7.341 -3.228 -42.132 1.00 47.66 85 GLY A O 1
ATOM 720 N N . GLY A 1 86 ? -5.886 -4.738 -42.967 1.00 41.62 86 GLY A N 1
ATOM 721 C CA . GLY A 1 86 ? -5.478 -3.910 -44.111 1.00 41.62 86 GLY A CA 1
ATOM 722 C C . GLY A 1 86 ? -4.036 -4.050 -44.614 1.00 41.62 86 GLY A C 1
ATOM 723 O O . GLY A 1 86 ? -3.266 -3.122 -44.440 1.00 41.62 86 GLY A O 1
ATOM 724 N N . GLY A 1 87 ? -3.722 -5.160 -45.296 1.00 41.34 87 GLY A N 1
ATOM 725 C CA . GLY A 1 87 ? -2.830 -5.173 -46.471 1.00 41.34 87 GLY A CA 1
ATOM 726 C C . GLY A 1 87 ? -1.302 -5.114 -46.294 1.00 41.34 87 GLY A C 1
ATOM 727 O O . GLY A 1 87 ? -0.754 -4.109 -45.865 1.00 41.34 87 GLY A O 1
ATOM 728 N N . GLY A 1 88 ? -0.624 -6.148 -46.812 1.00 35.81 88 GLY A N 1
ATOM 729 C CA . GLY A 1 88 ? 0.773 -6.090 -47.273 1.00 35.81 88 GLY A CA 1
ATOM 730 C C . GLY A 1 88 ? 1.775 -6.881 -46.429 1.00 35.81 88 GLY A C 1
ATOM 731 O O . GLY A 1 88 ? 1.861 -6.664 -45.227 1.00 35.81 88 GLY A O 1
ATOM 732 N N . GLY A 1 89 ? 2.531 -7.791 -47.069 1.00 42.72 89 GLY A N 1
ATOM 733 C CA . GLY A 1 89 ? 3.738 -8.433 -46.510 1.00 42.72 89 GLY A CA 1
ATOM 734 C C . GLY A 1 89 ? 4.718 -7.391 -45.957 1.00 42.72 89 GLY A C 1
ATOM 735 O O . GLY A 1 89 ? 4.598 -6.211 -46.264 1.00 42.72 89 GLY A O 1
ATOM 736 N N . TRP A 1 90 ? 5.644 -7.714 -45.062 1.00 35.03 90 TRP A N 1
ATOM 737 C CA . TRP A 1 90 ? 6.732 -8.691 -45.161 1.00 35.03 90 TRP A CA 1
ATOM 738 C C . TRP A 1 90 ? 7.049 -9.191 -43.737 1.00 35.03 90 TRP A C 1
ATOM 740 O O . TRP A 1 90 ? 6.922 -8.433 -42.784 1.00 35.03 90 TRP A O 1
ATOM 750 N N . GLY A 1 91 ? 7.258 -10.488 -43.518 1.00 35.47 91 GLY A N 1
ATOM 751 C CA . GLY A 1 91 ? 8.605 -11.066 -43.481 1.00 35.47 91 GLY A CA 1
ATOM 752 C C . GLY A 1 91 ? 9.010 -11.324 -42.023 1.00 35.47 91 GLY A C 1
ATOM 753 O O . GLY A 1 91 ? 9.188 -10.383 -41.261 1.00 35.47 91 GLY A O 1
ATOM 754 N N . GLN A 1 92 ? 9.068 -12.601 -41.632 1.00 41.25 92 GLN A N 1
ATOM 755 C CA . GLN A 1 92 ? 9.713 -13.059 -40.397 1.00 41.25 92 GLN A CA 1
ATOM 756 C C . GLN A 1 92 ? 11.159 -12.554 -40.341 1.00 41.25 92 GLN A C 1
ATOM 758 O O . GLN A 1 92 ? 11.832 -12.588 -41.364 1.00 41.25 92 GLN A O 1
ATOM 763 N N . GLU A 1 93 ? 11.650 -12.232 -39.148 1.00 42.56 93 GLU A N 1
ATOM 764 C CA . GLU A 1 93 ? 12.845 -12.904 -38.636 1.00 42.56 93 GLU A CA 1
ATOM 765 C C . GLU A 1 93 ? 12.875 -12.845 -37.107 1.00 42.56 93 GLU A C 1
ATOM 767 O O . GLU A 1 93 ? 12.521 -11.847 -36.477 1.00 42.56 93 GLU A O 1
ATOM 772 N N . GLU A 1 94 ? 13.190 -14.006 -36.547 1.00 39.53 94 GLU A N 1
ATOM 773 C CA . GLU A 1 94 ? 13.380 -14.301 -35.137 1.00 39.53 94 GLU A CA 1
ATOM 774 C C . GLU A 1 94 ? 14.701 -13.689 -34.643 1.00 39.53 94 GLU A C 1
ATOM 776 O O . GLU A 1 94 ? 15.685 -13.694 -35.381 1.00 39.53 94 GLU A O 1
ATOM 781 N N . ILE A 1 95 ? 14.705 -13.181 -33.404 1.00 38.81 95 ILE A N 1
ATOM 782 C CA . ILE A 1 95 ? 15.607 -13.488 -32.268 1.00 38.81 95 ILE A CA 1
ATOM 783 C C . ILE A 1 95 ? 15.076 -12.724 -31.047 1.00 38.81 95 ILE A C 1
ATOM 785 O O . ILE A 1 95 ? 14.790 -11.512 -31.173 1.00 38.81 95 ILE A O 1
#